Protein AF-A0A7R9U979-F1 (afdb_monomer_lite)

Secondary structure (DSSP, 8-state):
-HHHHHHHHHHHHHHH-TTS-EEEEEEEEES---TTHHHHHHHHTGGGBPTT--BTTEEEEEEE-TT-S-EEEEEEEEEE-SSSEEEEEEEES-HHHHHHHHHHHHHHHHTSTT--EEEEEEE-TTS-EEEEETTT-----S-S-TTS-HHHHHHHHHTT---S----------PPP----

Organism: NCBI:txid172671

Foldseek 3Di:
DLVVQLVVVVVVCCVVCVVWAWLWKKKWFKPADPQCLVVQLCVLQVVQFDPSNDDSFKTKGFDADDVDPHTQKIWIWGFDHDPTGMIMIGITGDPVVLLSSVVSSVVSQVVDPPMDGQFMWIQAPVRDTDTDGVVNLPDPDDDDDPPGDSRSLVNCVRSVNNPDPDPPPPPPPPDPDDDDD

pLDDT: mean 74.98, std 22.02, range [30.94, 97.0]

Radius of gyration: 19.64 Å; chains: 1; bounding box: 76×35×47 Å

Sequence (181 aa):
QSTTRRDAIFRRFRETYPELQAVGTVTLFLSSFPSRLFTQVLFNLWSMTEPDSWSRSACVLVQKGNGSEDVIAFASVTARQDSFATITLDCFGSRVLVGRALYAIKDAVELFPGVDIRGFEAPCRAGALERLQLKDIKNLDAGVDAREAPFALDVLHALGLGSDISPQSPSLQKQPSFSEV

Structure (mmCIF, N/CA/C/O backbone):
data_AF-A0A7R9U979-F1
#
_entry.id   AF-A0A7R9U979-F1
#
loop_
_atom_site.group_PDB
_atom_site.id
_atom_site.type_symbol
_atom_site.label_atom_id
_atom_site.label_alt_id
_atom_site.label_comp_id
_atom_site.label_asym_id
_atom_site.label_entity_id
_atom_site.label_seq_id
_atom_site.pdbx_PDB_ins_code
_atom_site.Cartn_x
_atom_site.Cartn_y
_atom_site.Cartn_z
_atom_site.occupancy
_atom_site.B_iso_or_equiv
_atom_site.auth_seq_id
_atom_site.auth_comp_id
_atom_site.auth_asym_id
_atom_site.auth_atom_id
_atom_site.pdbx_PDB_model_num
ATOM 1 N N . GLN A 1 1 ? -15.992 7.899 -10.838 1.00 42.56 1 GLN A N 1
ATOM 2 C CA . GLN A 1 1 ? -15.049 8.474 -11.827 1.00 42.56 1 GLN A CA 1
ATOM 3 C C . GLN A 1 1 ? -13.603 8.552 -11.307 1.00 42.56 1 GLN A C 1
ATOM 5 O O . GLN A 1 1 ? -12.699 8.267 -12.081 1.00 42.56 1 GLN A O 1
ATOM 10 N N . SER A 1 2 ? -13.345 8.867 -10.027 1.00 51.62 2 SER A N 1
ATOM 11 C CA . SER A 1 2 ? -11.974 8.885 -9.458 1.00 51.62 2 SER A CA 1
ATOM 12 C C . SER A 1 2 ? -11.295 7.503 -9.396 1.00 51.62 2 SER A C 1
ATOM 14 O O . SER A 1 2 ? -10.115 7.404 -9.721 1.00 51.62 2 SER A O 1
ATOM 16 N N . THR A 1 3 ?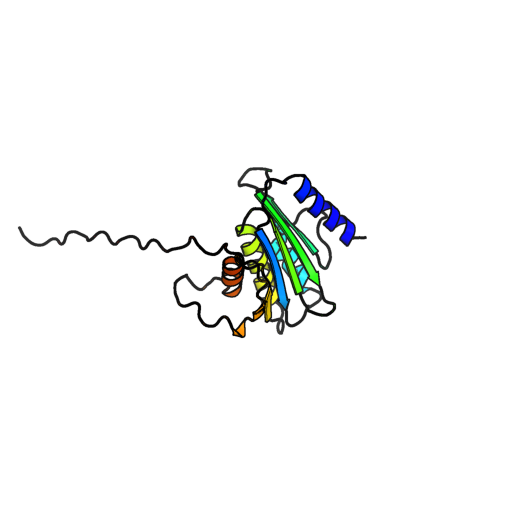 -12.039 6.433 -9.090 1.00 58.75 3 THR A N 1
ATOM 17 C CA . THR A 1 3 ? -11.542 5.044 -9.129 1.00 58.75 3 THR A CA 1
ATOM 18 C C . THR A 1 3 ? -10.988 4.683 -10.507 1.00 58.75 3 THR A C 1
ATOM 20 O O . THR A 1 3 ? -9.830 4.315 -10.627 1.00 58.75 3 THR A O 1
ATOM 23 N N . THR A 1 4 ? -11.727 4.962 -11.581 1.00 70.00 4 THR A N 1
ATOM 24 C CA . THR A 1 4 ? -11.297 4.695 -12.968 1.00 70.00 4 THR A CA 1
ATOM 25 C C . THR A 1 4 ? -9.951 5.320 -13.364 1.00 70.00 4 THR A C 1
ATOM 27 O O . THR A 1 4 ? -9.237 4.721 -14.164 1.00 70.00 4 THR A O 1
ATOM 30 N N . ARG A 1 5 ? -9.572 6.490 -12.821 1.00 82.94 5 ARG A N 1
ATOM 31 C CA . ARG A 1 5 ? -8.301 7.153 -13.176 1.00 82.94 5 ARG A CA 1
ATOM 32 C C . ARG A 1 5 ? -7.103 6.506 -12.480 1.00 82.94 5 ARG A C 1
ATOM 34 O O . ARG A 1 5 ? -6.111 6.222 -13.143 1.00 82.94 5 ARG A O 1
ATOM 41 N N . ARG A 1 6 ? -7.217 6.200 -11.183 1.00 88.94 6 ARG A N 1
ATOM 42 C CA . ARG A 1 6 ? -6.209 5.414 -10.448 1.00 88.94 6 ARG A CA 1
ATOM 43 C C . ARG A 1 6 ? -6.019 4.042 -11.085 1.00 88.94 6 ARG A C 1
ATOM 45 O O . ARG A 1 6 ? -4.888 3.639 -11.329 1.00 88.94 6 ARG A O 1
ATOM 52 N N . ASP A 1 7 ? -7.121 3.353 -11.384 1.00 87.50 7 ASP A N 1
ATOM 53 C CA . ASP A 1 7 ? -7.109 2.031 -12.016 1.00 87.50 7 ASP A CA 1
ATOM 54 C C . ASP A 1 7 ? -6.345 2.064 -13.343 1.00 87.50 7 ASP A C 1
ATOM 56 O O . ASP A 1 7 ? -5.530 1.183 -13.609 1.00 87.50 7 ASP A O 1
ATOM 60 N N . ALA A 1 8 ? -6.577 3.104 -14.152 1.00 90.62 8 ALA A N 1
ATOM 61 C CA . ALA A 1 8 ? -5.879 3.312 -15.413 1.00 90.62 8 ALA A CA 1
ATOM 62 C C . ALA A 1 8 ? -4.381 3.589 -15.214 1.00 90.62 8 ALA A C 1
ATOM 64 O O . ALA A 1 8 ? -3.568 3.016 -15.930 1.00 90.62 8 ALA A O 1
ATOM 65 N N . ILE A 1 9 ? -4.001 4.415 -14.230 1.00 93.31 9 ILE A N 1
ATOM 66 C CA . ILE A 1 9 ? -2.590 4.697 -13.916 1.00 93.31 9 ILE A CA 1
ATOM 67 C C . ILE A 1 9 ? -1.877 3.425 -13.451 1.00 93.31 9 ILE A C 1
ATOM 69 O O . ILE A 1 9 ? -0.819 3.090 -13.975 1.00 93.31 9 ILE A O 1
ATOM 73 N N . PHE A 1 10 ? -2.463 2.682 -12.510 1.00 94.12 10 PHE A N 1
ATOM 74 C CA . PHE A 1 10 ? -1.873 1.441 -12.013 1.00 94.12 10 PHE A CA 1
ATOM 75 C C . PHE A 1 10 ? -1.751 0.385 -13.119 1.00 94.12 10 PHE A C 1
ATOM 77 O O . PHE A 1 10 ? -0.716 -0.265 -13.246 1.00 94.12 10 PHE A O 1
ATOM 84 N N . ARG A 1 11 ? -2.777 0.253 -13.972 1.00 94.31 11 ARG A N 1
ATOM 85 C CA . ARG A 1 11 ? -2.722 -0.616 -15.155 1.00 94.31 11 ARG A CA 1
ATOM 86 C C . ARG A 1 11 ? -1.610 -0.193 -16.113 1.00 94.31 11 ARG A C 1
ATOM 88 O O . ARG A 1 11 ? -0.854 -1.051 -16.547 1.00 94.31 11 ARG A O 1
ATOM 95 N N . ARG A 1 12 ? -1.463 1.109 -16.372 1.00 94.69 12 ARG A N 1
ATOM 96 C CA . ARG A 1 12 ? -0.384 1.644 -17.208 1.00 94.69 12 ARG A CA 1
ATOM 97 C C . ARG A 1 12 ? 0.988 1.257 -16.659 1.00 94.69 12 ARG A C 1
ATOM 99 O O . ARG A 1 12 ? 1.814 0.806 -17.432 1.00 94.69 12 ARG A O 1
ATOM 106 N N . PHE A 1 13 ? 1.225 1.352 -15.347 1.00 94.75 13 PHE A N 1
ATOM 107 C CA . PHE A 1 13 ? 2.492 0.885 -14.763 1.00 94.75 13 PHE A CA 1
ATOM 108 C C . PHE A 1 13 ? 2.734 -0.608 -15.007 1.00 94.75 13 PHE A C 1
ATOM 110 O O . PHE A 1 13 ? 3.840 -0.981 -15.379 1.00 94.75 13 PHE A O 1
ATOM 117 N N . ARG A 1 14 ? 1.703 -1.452 -14.878 1.00 92.88 14 ARG A N 1
ATOM 118 C CA . ARG A 1 14 ? 1.821 -2.888 -15.187 1.00 92.88 14 ARG A CA 1
ATOM 119 C C . ARG A 1 14 ? 2.141 -3.166 -16.656 1.00 92.88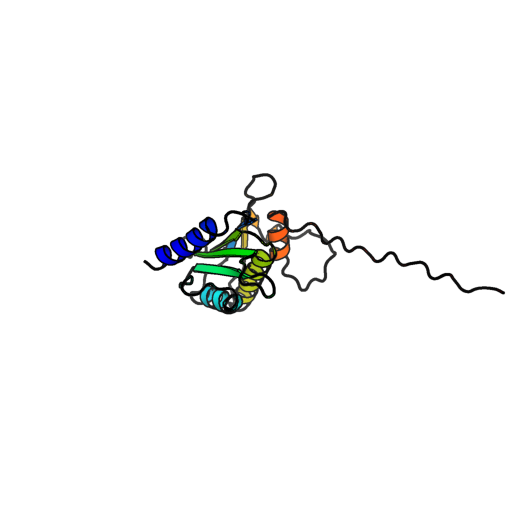 14 ARG A C 1
ATOM 121 O O . ARG A 1 14 ? 2.822 -4.140 -16.947 1.00 92.88 14 ARG A O 1
ATOM 128 N N . GLU A 1 15 ? 1.625 -2.346 -17.565 1.00 94.31 15 GLU A N 1
ATOM 129 C CA . GLU A 1 15 ? 1.885 -2.458 -19.005 1.00 94.31 15 GLU A CA 1
ATOM 130 C C . GLU A 1 15 ? 3.264 -1.899 -19.385 1.00 94.31 15 GLU A C 1
ATOM 132 O O . GLU A 1 15 ? 3.917 -2.441 -20.270 1.00 94.31 15 GLU A O 1
ATOM 137 N N . THR A 1 16 ? 3.712 -0.829 -18.720 1.00 94.88 16 THR A N 1
ATOM 138 C CA . THR A 1 16 ? 5.008 -0.178 -18.964 1.00 94.88 16 THR A CA 1
ATOM 139 C C . THR A 1 16 ? 6.183 -0.951 -18.366 1.00 94.88 16 THR A C 1
ATOM 141 O O . THR A 1 16 ? 7.238 -0.974 -18.988 1.00 94.88 16 THR A O 1
ATOM 144 N N . TYR A 1 17 ? 6.003 -1.589 -17.205 1.00 92.81 17 TYR A N 1
ATOM 145 C CA . TYR A 1 17 ? 7.061 -2.306 -16.480 1.00 92.81 17 TYR A CA 1
ATOM 146 C C . TYR A 1 17 ? 6.693 -3.785 -16.252 1.00 92.81 17 TYR A C 1
ATOM 148 O O . TYR A 1 17 ? 6.540 -4.218 -15.103 1.00 92.81 17 TYR A O 1
ATOM 156 N N . PRO A 1 18 ? 6.481 -4.576 -17.323 1.00 91.38 18 PRO A N 1
ATOM 157 C CA . PRO A 1 18 ? 6.067 -5.976 -17.214 1.00 91.38 18 PRO A CA 1
ATOM 158 C C . PRO A 1 18 ? 7.131 -6.881 -16.572 1.00 91.38 18 PRO A C 1
ATOM 160 O O . PRO A 1 18 ? 6.806 -7.965 -16.089 1.00 91.38 18 PRO A O 1
ATOM 163 N N . GLU A 1 19 ? 8.395 -6.458 -16.563 1.00 88.62 19 GLU A N 1
ATOM 164 C CA . GLU A 1 19 ? 9.512 -7.154 -15.926 1.00 88.62 19 GLU A CA 1
ATOM 165 C C . GLU A 1 19 ? 9.454 -7.121 -14.393 1.00 88.62 19 GLU A C 1
ATOM 167 O O . GLU A 1 19 ? 10.044 -7.982 -13.734 1.00 88.62 19 GLU A O 1
ATOM 172 N N . LEU A 1 20 ? 8.727 -6.159 -13.809 1.00 88.81 20 LEU A N 1
ATOM 173 C CA . LEU A 1 20 ? 8.540 -6.078 -12.366 1.00 88.81 20 LEU A CA 1
ATOM 174 C C . LEU A 1 20 ? 7.556 -7.159 -11.917 1.00 88.81 20 LEU A C 1
ATOM 176 O O . LEU A 1 20 ? 6.347 -7.074 -12.132 1.00 88.81 20 LEU A O 1
ATOM 180 N N . GLN A 1 21 ? 8.088 -8.189 -11.263 1.00 84.44 21 GLN A N 1
ATOM 181 C CA . GLN A 1 21 ? 7.293 -9.314 -10.782 1.00 84.44 21 GLN A CA 1
ATOM 182 C C . GLN A 1 21 ? 6.336 -8.891 -9.664 1.00 84.44 21 GLN A C 1
ATOM 184 O O . GLN A 1 21 ? 6.652 -8.028 -8.840 1.00 84.44 21 GLN A O 1
ATOM 189 N N . ALA A 1 22 ? 5.164 -9.525 -9.622 1.00 87.19 22 ALA A N 1
ATOM 190 C CA . ALA A 1 22 ? 4.230 -9.357 -8.518 1.00 87.19 22 ALA A CA 1
ATOM 191 C C . ALA A 1 22 ? 4.885 -9.839 -7.218 1.00 87.19 22 ALA A C 1
ATOM 193 O O . ALA A 1 22 ? 5.335 -10.979 -7.124 1.00 87.19 22 ALA A O 1
ATOM 194 N N . VAL A 1 23 ? 4.919 -8.963 -6.218 1.00 82.94 23 VAL A N 1
ATOM 195 C CA . VAL A 1 23 ? 5.394 -9.282 -4.868 1.00 82.94 23 VAL A CA 1
ATOM 196 C C . VAL A 1 23 ? 4.274 -9.949 -4.072 1.00 82.94 23 VAL A C 1
ATOM 198 O O . VAL A 1 23 ? 4.510 -10.889 -3.321 1.00 82.94 23 VAL A O 1
ATOM 201 N N . GLY A 1 24 ? 3.042 -9.472 -4.258 1.00 83.56 24 GLY A N 1
ATOM 202 C CA . GLY A 1 24 ? 1.845 -10.034 -3.646 1.00 83.56 24 GLY A CA 1
ATOM 203 C C . GLY A 1 24 ? 0.836 -8.965 -3.249 1.00 83.56 24 GLY A C 1
ATOM 204 O O . GLY A 1 24 ? 1.117 -7.764 -3.288 1.00 83.56 24 GLY A O 1
ATOM 205 N N . THR A 1 25 ? -0.346 -9.429 -2.845 1.00 89.81 25 THR A N 1
ATOM 206 C CA . THR A 1 25 ? -1.425 -8.578 -2.344 1.00 89.81 25 THR A CA 1
ATOM 207 C C . THR A 1 25 ? -1.598 -8.785 -0.841 1.00 89.81 25 THR A C 1
ATOM 209 O O . THR A 1 25 ? -1.897 -9.891 -0.404 1.00 89.81 25 THR A O 1
ATOM 212 N N . VAL A 1 26 ? -1.446 -7.732 -0.043 1.00 89.50 26 VAL A N 1
ATOM 213 C CA . VAL A 1 26 ? -1.660 -7.759 1.412 1.00 89.50 26 VAL A CA 1
ATOM 214 C C . VAL A 1 26 ? -2.950 -7.032 1.739 1.00 89.50 26 VAL A C 1
ATOM 216 O O . VAL A 1 26 ? -3.135 -5.905 1.300 1.00 89.50 26 VAL A O 1
ATOM 219 N N . THR A 1 27 ? -3.817 -7.616 2.558 1.00 92.00 27 THR A N 1
ATOM 220 C CA . THR A 1 27 ? -4.985 -6.924 3.114 1.00 92.00 27 THR A CA 1
ATOM 221 C C . THR A 1 27 ? -4.868 -6.842 4.625 1.00 92.00 27 THR A C 1
ATOM 223 O O . THR A 1 27 ? -4.878 -7.858 5.308 1.00 92.00 27 THR A O 1
ATOM 226 N N . LEU A 1 28 ? -4.776 -5.627 5.157 1.00 91.81 28 LEU A N 1
ATOM 227 C CA . LEU A 1 28 ? -4.827 -5.345 6.586 1.00 91.81 28 LEU A CA 1
ATOM 228 C C . LEU A 1 28 ? -6.277 -5.169 7.025 1.00 91.81 28 LEU A C 1
ATOM 230 O O . LEU A 1 28 ? -7.037 -4.442 6.383 1.00 91.81 28 LEU A O 1
ATOM 234 N N . PHE A 1 29 ? -6.635 -5.777 8.152 1.00 89.88 29 PHE A N 1
ATOM 235 C CA . PHE A 1 29 ? -7.934 -5.609 8.794 1.00 89.88 29 PHE A CA 1
ATOM 236 C C . PHE A 1 29 ? -7.799 -4.668 9.978 1.00 89.88 29 PHE A C 1
ATOM 238 O O . PHE A 1 29 ? -6.971 -4.886 10.858 1.00 89.88 29 PHE A O 1
ATOM 245 N N . LEU A 1 30 ? -8.645 -3.652 10.028 1.00 90.25 30 LEU A N 1
ATOM 246 C CA . LEU A 1 30 ? -8.709 -2.668 11.095 1.00 90.25 30 LEU A CA 1
ATOM 247 C C . LEU A 1 30 ? -9.978 -2.873 11.924 1.00 90.25 30 LEU A C 1
ATOM 249 O O . LEU A 1 30 ? -10.973 -3.448 11.480 1.00 90.25 30 LEU A O 1
ATOM 253 N N . SER A 1 31 ? -9.943 -2.393 13.159 1.00 89.62 31 SER A N 1
ATOM 254 C CA . SER A 1 31 ? -11.096 -2.394 14.062 1.00 89.62 31 SER A CA 1
ATOM 255 C C . SER A 1 31 ? -12.174 -1.379 13.685 1.00 89.62 31 SER A C 1
ATOM 257 O O . SER A 1 31 ? -13.355 -1.639 13.910 1.00 89.62 31 SER A O 1
ATOM 259 N N . SER A 1 32 ? -11.774 -0.252 13.100 1.00 91.19 32 SER A N 1
ATOM 260 C CA . SER A 1 32 ? -12.637 0.794 12.555 1.00 91.19 32 SER A CA 1
ATOM 261 C C . SER A 1 32 ? -11.866 1.602 11.502 1.00 91.19 32 SER A C 1
ATOM 263 O O . SER A 1 32 ? -10.657 1.428 11.348 1.00 91.19 32 SER A O 1
ATOM 265 N N . PHE A 1 33 ? -12.554 2.467 10.748 1.00 92.50 33 PHE A N 1
ATOM 266 C CA . PHE A 1 33 ? -11.922 3.294 9.715 1.00 92.50 33 PHE A CA 1
ATOM 267 C C . PHE A 1 33 ? -12.323 4.772 9.853 1.00 92.50 33 PHE A C 1
ATOM 269 O O . PHE A 1 33 ? -13.287 5.215 9.223 1.00 92.50 33 PHE A O 1
ATOM 276 N N . PRO A 1 34 ? -11.599 5.571 10.658 1.00 91.94 34 PRO A N 1
ATOM 277 C CA . PRO A 1 34 ? -11.842 7.005 10.731 1.00 91.94 34 PRO A CA 1
ATOM 278 C C . PRO A 1 34 ? -11.689 7.669 9.362 1.00 91.94 34 PRO A C 1
ATOM 280 O O . PRO A 1 34 ? -10.778 7.354 8.596 1.00 91.94 34 PRO A O 1
ATOM 283 N N . SER A 1 35 ? -12.536 8.655 9.066 1.00 90.62 35 SER A N 1
ATOM 284 C CA . SER A 1 35 ? -12.555 9.331 7.760 1.00 90.62 35 SER A CA 1
ATOM 285 C C . SER A 1 35 ? -11.225 9.993 7.377 1.00 90.62 35 SER A C 1
ATOM 287 O O . SER A 1 35 ? -10.935 10.127 6.191 1.00 90.62 35 SER A O 1
ATOM 289 N N . ARG A 1 36 ? -10.403 10.379 8.364 1.00 93.44 36 ARG A N 1
ATOM 290 C CA . ARG A 1 36 ? -9.079 10.995 8.166 1.00 93.44 36 ARG A CA 1
ATOM 291 C C . ARG A 1 36 ? -7.915 10.002 8.175 1.00 93.44 36 ARG A C 1
ATOM 293 O O . ARG A 1 36 ? -6.807 10.403 7.833 1.00 93.44 36 ARG A O 1
ATOM 300 N N . LEU A 1 37 ? -8.147 8.734 8.527 1.00 94.12 37 LEU A N 1
ATOM 301 C CA . LEU A 1 37 ? -7.090 7.722 8.624 1.00 94.12 37 LEU A CA 1
ATOM 302 C C . LEU A 1 37 ? -6.340 7.597 7.295 1.00 94.12 37 LEU A C 1
ATOM 304 O O . LEU A 1 37 ? -5.121 7.715 7.250 1.00 94.12 37 LEU A O 1
ATOM 308 N N . PHE A 1 38 ? -7.074 7.432 6.191 1.00 94.56 38 PHE A N 1
ATOM 309 C CA . PHE A 1 38 ? -6.441 7.276 4.883 1.00 94.56 38 PHE A CA 1
ATOM 310 C C . PHE A 1 38 ? -5.713 8.545 4.430 1.00 94.56 38 PHE A C 1
ATOM 312 O O . PHE A 1 38 ? -4.658 8.464 3.814 1.00 94.56 38 PHE A O 1
ATOM 319 N N . THR A 1 39 ? -6.225 9.728 4.776 1.00 94.50 39 THR A N 1
ATOM 320 C CA . THR A 1 39 ? -5.516 10.989 4.522 1.00 94.50 39 THR A CA 1
ATOM 321 C C . THR A 1 39 ? -4.176 11.034 5.257 1.00 94.50 39 THR A C 1
ATOM 323 O O . THR A 1 39 ? -3.192 11.487 4.681 1.00 94.50 39 THR A O 1
ATOM 326 N N . GLN A 1 40 ? -4.109 10.516 6.485 1.00 95.69 40 GLN A N 1
ATOM 327 C CA . GLN A 1 40 ? -2.852 10.416 7.225 1.00 95.69 40 GLN A CA 1
ATOM 328 C C . GLN A 1 40 ? -1.886 9.401 6.593 1.00 95.69 40 GLN A C 1
ATOM 330 O O . GLN A 1 40 ? -0.695 9.679 6.480 1.00 95.69 40 GLN A O 1
ATOM 335 N N . VAL A 1 41 ? -2.396 8.264 6.108 1.00 94.69 41 VAL A N 1
ATOM 336 C CA . VAL A 1 41 ? -1.601 7.294 5.331 1.00 94.69 41 VAL A CA 1
ATOM 337 C C . VAL A 1 41 ? -1.008 7.953 4.082 1.00 94.69 41 VAL A C 1
ATOM 339 O O . VAL A 1 41 ? 0.185 7.818 3.821 1.00 94.69 41 VAL A O 1
ATOM 342 N N . LEU A 1 42 ? -1.817 8.711 3.333 1.00 94.69 42 LEU A N 1
ATOM 343 C CA . LEU A 1 42 ? -1.357 9.455 2.157 1.00 94.69 42 LEU A CA 1
ATOM 344 C C . LEU A 1 42 ? -0.282 10.484 2.505 1.00 94.69 42 LEU A C 1
ATOM 346 O O . LEU A 1 42 ? 0.677 10.621 1.755 1.00 94.69 42 LEU A O 1
ATOM 350 N N . PHE A 1 43 ? -0.418 11.185 3.632 1.00 94.88 43 PHE A N 1
ATOM 351 C CA . PHE A 1 43 ? 0.589 12.139 4.089 1.00 94.88 43 PHE A CA 1
ATOM 352 C C . PHE A 1 43 ? 1.937 11.452 4.353 1.00 94.88 43 PHE A C 1
ATOM 354 O O . PHE A 1 43 ? 2.966 11.903 3.851 1.00 94.88 43 PHE A O 1
ATOM 361 N N . ASN A 1 44 ? 1.927 10.310 5.048 1.00 93.19 44 ASN A N 1
ATOM 362 C CA . ASN A 1 44 ? 3.135 9.529 5.336 1.00 93.19 44 ASN A CA 1
ATOM 363 C C . ASN A 1 44 ? 3.791 8.952 4.063 1.00 93.19 44 ASN A C 1
ATOM 365 O O . ASN A 1 44 ? 4.993 8.698 4.042 1.00 93.19 44 ASN A O 1
ATOM 369 N N . LEU A 1 45 ? 3.012 8.753 2.995 1.00 94.69 45 LEU A N 1
ATOM 370 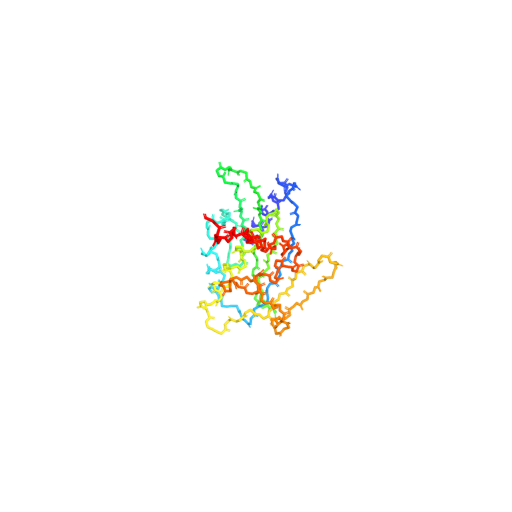C CA . LEU A 1 45 ? 3.457 8.183 1.717 1.00 94.69 45 LEU A CA 1
ATOM 371 C C . LEU A 1 45 ? 3.577 9.218 0.592 1.00 94.69 45 LEU A C 1
ATOM 373 O O . LEU A 1 45 ? 3.765 8.845 -0.569 1.00 94.69 45 LEU A O 1
ATOM 377 N N . TRP A 1 46 ? 3.471 10.510 0.911 1.00 93.19 46 TRP A N 1
ATOM 378 C CA . TRP A 1 46 ? 3.318 11.571 -0.084 1.00 93.19 46 TRP A CA 1
ATOM 379 C C . TRP A 1 46 ? 4.451 11.588 -1.113 1.00 93.19 46 TRP A C 1
ATOM 381 O O . TRP A 1 46 ? 4.196 11.661 -2.311 1.00 93.19 46 TRP A O 1
ATOM 391 N N . SER A 1 47 ? 5.700 11.437 -0.663 1.00 91.06 47 SER A N 1
ATOM 392 C CA . SER A 1 47 ? 6.889 11.461 -1.528 1.00 91.06 47 SER A CA 1
ATOM 393 C C . SER A 1 47 ? 6.975 10.299 -2.523 1.00 91.06 47 SER A C 1
ATOM 395 O O . SER A 1 47 ? 7.738 10.381 -3.480 1.00 91.06 47 SER A O 1
ATOM 397 N N . MET A 1 48 ? 6.213 9.227 -2.302 1.00 93.56 48 MET A N 1
ATOM 398 C CA . MET A 1 48 ? 6.139 8.064 -3.190 1.00 93.56 48 MET A CA 1
ATOM 399 C C . MET A 1 48 ? 4.810 8.003 -3.943 1.00 93.56 48 MET A C 1
ATOM 401 O O . MET A 1 48 ? 4.620 7.114 -4.764 1.00 93.56 48 MET A O 1
ATOM 405 N N . THR A 1 49 ? 3.865 8.895 -3.648 1.00 95.81 49 THR A N 1
ATOM 406 C CA . THR A 1 49 ? 2.549 8.873 -4.280 1.00 95.81 49 THR A CA 1
ATOM 407 C C . THR A 1 49 ? 2.655 9.437 -5.690 1.00 95.81 49 THR A C 1
ATOM 409 O O . THR A 1 49 ? 3.063 10.580 -5.881 1.00 95.81 49 THR A O 1
ATOM 412 N N . GLU A 1 50 ? 2.254 8.644 -6.681 1.00 95.31 50 GLU A N 1
ATOM 413 C CA . GLU A 1 50 ? 2.247 9.084 -8.072 1.00 95.31 50 GLU A CA 1
ATOM 414 C C . GLU A 1 50 ? 1.260 10.256 -8.245 1.00 95.31 50 GLU A C 1
ATOM 416 O O . GLU A 1 50 ? 0.114 10.160 -7.770 1.00 95.31 50 GLU A O 1
ATOM 421 N N . PRO A 1 51 ? 1.647 11.344 -8.937 1.00 92.19 51 PRO A N 1
ATOM 422 C CA . PRO A 1 51 ? 0.751 12.458 -9.222 1.00 92.19 51 PRO A CA 1
ATOM 423 C C . PRO A 1 51 ? -0.567 12.001 -9.859 1.00 92.19 51 PRO A C 1
ATOM 425 O O . PRO A 1 51 ? -0.608 11.079 -10.669 1.00 92.19 51 PRO A O 1
ATOM 428 N N . ASP A 1 52 ? -1.672 12.642 -9.474 1.00 90.25 52 ASP A N 1
ATOM 429 C CA . ASP A 1 52 ? -3.031 12.334 -9.951 1.00 90.25 52 ASP A CA 1
ATOM 430 C C . ASP A 1 52 ? -3.525 10.890 -9.723 1.00 90.25 52 ASP A C 1
ATOM 432 O O . ASP A 1 52 ? -4.586 10.508 -10.228 1.00 90.25 52 ASP A O 1
ATOM 436 N N . SER A 1 53 ? -2.797 10.080 -8.951 1.00 93.25 53 SER A N 1
ATOM 437 C CA . SER A 1 53 ? -3.168 8.690 -8.672 1.00 93.25 53 SER A CA 1
ATOM 438 C C . SER A 1 53 ? -3.955 8.500 -7.375 1.00 93.25 53 SER A C 1
ATOM 440 O O . SER A 1 53 ? -4.442 7.399 -7.108 1.00 93.25 53 SER A O 1
ATOM 442 N N . TRP A 1 54 ? -4.079 9.548 -6.557 1.00 93.19 54 TRP A N 1
ATOM 443 C CA . TRP A 1 54 ? -4.684 9.468 -5.232 1.00 93.19 54 TRP A CA 1
ATOM 444 C C . TRP A 1 54 ? -6.154 9.904 -5.206 1.00 93.19 54 TRP A C 1
ATOM 446 O O . TRP A 1 54 ? -6.659 10.640 -6.054 1.00 93.19 54 TRP A O 1
ATOM 456 N N . SER A 1 55 ? -6.863 9.412 -4.197 1.00 91.38 55 SER A N 1
ATOM 457 C CA . SER A 1 55 ? -8.257 9.709 -3.883 1.00 91.38 55 SER A CA 1
ATOM 458 C C . SER A 1 55 ? -8.483 9.580 -2.373 1.00 91.38 55 SER A C 1
ATOM 460 O O . SER A 1 55 ? -7.562 9.264 -1.624 1.00 91.38 55 SER A O 1
ATOM 462 N N . ARG A 1 56 ? -9.721 9.769 -1.902 1.00 89.31 56 ARG A N 1
ATOM 463 C CA . ARG A 1 56 ? -10.060 9.641 -0.470 1.00 89.31 56 ARG A CA 1
ATOM 464 C C . ARG A 1 56 ? -9.798 8.251 0.121 1.00 89.31 56 ARG A C 1
ATOM 466 O O . ARG A 1 56 ? -9.754 8.130 1.340 1.00 89.31 56 ARG A O 1
ATOM 473 N N . SER A 1 57 ? -9.669 7.224 -0.712 1.00 92.19 57 SER A N 1
ATOM 474 C CA . SER A 1 57 ? -9.544 5.837 -0.265 1.00 92.19 57 SER A CA 1
ATOM 475 C C . SER A 1 57 ? -8.615 5.004 -1.143 1.00 92.19 57 SER A C 1
ATOM 477 O O . SER A 1 57 ? -8.688 3.784 -1.105 1.00 92.19 57 SER A O 1
ATOM 479 N N . ALA A 1 58 ? -7.788 5.617 -1.987 1.00 93.88 58 ALA A N 1
ATOM 480 C CA . ALA A 1 58 ? -6.794 4.878 -2.757 1.00 93.88 58 ALA A CA 1
ATOM 481 C C . ALA A 1 58 ? -5.644 5.773 -3.221 1.00 93.88 58 ALA A C 1
ATOM 483 O O . ALA A 1 58 ? -5.853 6.970 -3.409 1.00 93.88 58 ALA A O 1
ATOM 484 N N . CYS A 1 59 ? -4.478 5.188 -3.476 1.00 96.06 59 CYS A N 1
ATOM 485 C CA . CYS A 1 59 ? -3.383 5.802 -4.228 1.00 96.06 59 CYS A CA 1
ATOM 486 C C . CYS A 1 59 ? -2.553 4.759 -4.986 1.00 96.06 59 CYS A C 1
ATOM 488 O O . CYS A 1 59 ? -2.692 3.547 -4.772 1.00 96.06 59 CYS A O 1
ATOM 490 N N . VAL A 1 60 ? -1.696 5.246 -5.885 1.00 97.00 60 VAL A N 1
ATOM 491 C CA . VAL A 1 60 ? -0.588 4.477 -6.456 1.00 97.00 60 VAL A CA 1
ATOM 492 C C . VAL A 1 60 ? 0.711 5.004 -5.861 1.00 97.00 60 VAL A C 1
ATOM 494 O O . VAL A 1 60 ? 0.930 6.213 -5.803 1.00 97.00 60 VAL A O 1
ATOM 497 N N . LEU A 1 61 ? 1.556 4.088 -5.409 1.00 96.75 61 LEU A N 1
ATOM 498 C CA . LEU A 1 61 ? 2.905 4.362 -4.949 1.00 96.75 61 LEU A CA 1
ATOM 499 C C . LEU A 1 61 ? 3.898 3.947 -6.026 1.00 96.75 61 LEU A C 1
ATOM 501 O O . LEU A 1 61 ? 3.720 2.905 -6.659 1.00 96.75 61 LEU A O 1
ATOM 505 N N . VAL A 1 62 ? 4.958 4.725 -6.184 1.00 95.50 62 VAL A N 1
ATOM 506 C CA . VAL A 1 62 ? 6.053 4.472 -7.115 1.00 95.50 62 VAL A CA 1
ATOM 507 C C . VAL A 1 62 ? 7.366 4.662 -6.371 1.00 95.50 62 VAL A C 1
ATOM 509 O O . VAL A 1 62 ? 7.588 5.668 -5.697 1.00 95.50 62 VAL A O 1
ATOM 512 N N . GLN A 1 63 ? 8.252 3.684 -6.502 1.00 92.06 63 GLN A N 1
ATOM 513 C CA . GLN A 1 63 ? 9.629 3.774 -6.051 1.00 92.06 63 GLN A CA 1
ATOM 514 C C . GLN A 1 63 ? 10.537 3.821 -7.275 1.00 92.06 63 GLN A C 1
ATOM 516 O O . GLN A 1 63 ? 10.567 2.882 -8.074 1.00 92.06 63 GLN A O 1
ATOM 521 N N . LYS A 1 64 ? 11.299 4.906 -7.392 1.00 90.06 64 LYS A N 1
ATOM 522 C CA . LYS A 1 64 ? 12.333 5.065 -8.414 1.00 90.06 64 LYS A CA 1
ATOM 523 C C . LYS A 1 64 ? 13.688 4.566 -7.912 1.00 90.06 64 LYS A C 1
ATOM 525 O O . LYS A 1 64 ? 13.922 4.507 -6.700 1.00 90.06 64 LYS A O 1
ATOM 530 N N . GLY A 1 65 ? 14.561 4.182 -8.838 1.00 84.19 65 GLY A N 1
ATOM 531 C CA . GLY A 1 65 ? 15.952 3.844 -8.546 1.00 84.19 65 GLY A CA 1
ATOM 532 C C . GLY A 1 65 ? 16.722 5.037 -7.969 1.00 84.19 65 GLY A C 1
ATOM 533 O O . GLY A 1 65 ? 16.374 6.194 -8.200 1.00 84.19 65 GLY A O 1
ATOM 534 N N . ASN A 1 66 ? 17.790 4.776 -7.209 1.00 81.69 66 ASN A N 1
ATOM 535 C CA . ASN A 1 66 ? 18.631 5.849 -6.672 1.00 81.69 66 ASN A CA 1
ATOM 536 C C . ASN A 1 66 ? 19.268 6.650 -7.815 1.00 81.69 66 ASN A C 1
ATOM 538 O O . ASN A 1 66 ? 20.142 6.142 -8.513 1.00 81.69 66 ASN A O 1
ATOM 542 N N . GLY A 1 67 ? 18.837 7.902 -7.982 1.00 76.25 67 GLY A N 1
ATOM 543 C CA . GLY A 1 67 ? 19.343 8.793 -9.027 1.00 76.25 67 GLY A CA 1
ATOM 544 C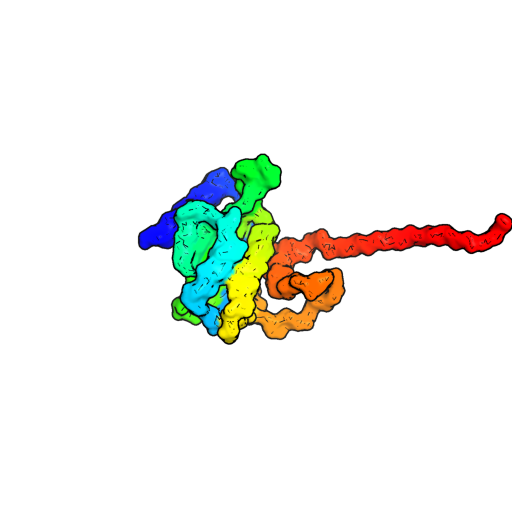 C . GLY A 1 67 ? 18.894 8.434 -10.448 1.00 76.25 67 GLY A C 1
ATOM 545 O O . GLY A 1 67 ? 19.442 8.995 -11.391 1.00 76.25 67 GLY A O 1
ATOM 546 N N . SER A 1 68 ? 17.922 7.528 -10.605 1.00 81.56 68 SER A N 1
ATOM 547 C CA . SER A 1 68 ? 17.324 7.186 -11.901 1.00 81.56 68 SER A CA 1
ATOM 548 C C . SER A 1 68 ? 15.839 7.549 -11.930 1.00 81.56 68 SER A C 1
ATOM 550 O O . SER A 1 68 ? 15.158 7.531 -10.904 1.00 81.56 68 SER A O 1
ATOM 552 N N . GLU A 1 69 ? 15.332 7.847 -13.124 1.00 83.50 69 GLU A N 1
ATOM 553 C CA . GLU A 1 69 ? 13.894 7.942 -13.392 1.00 83.50 69 GLU A CA 1
ATOM 554 C C . GLU A 1 69 ? 13.232 6.558 -13.515 1.00 83.50 69 GLU A C 1
ATOM 556 O O . GLU A 1 69 ? 1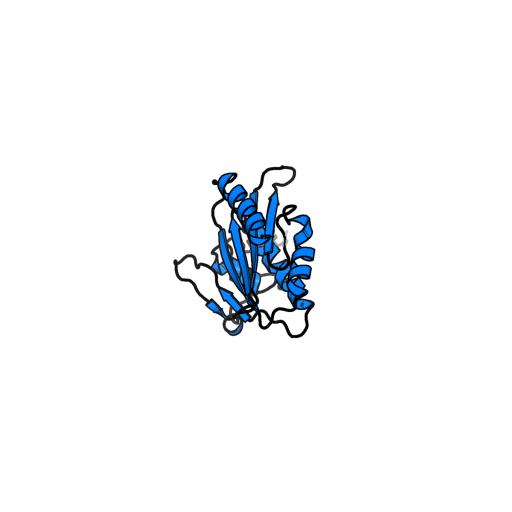2.004 6.461 -13.521 1.00 83.50 69 GLU A O 1
ATOM 561 N N . ASP A 1 70 ? 14.031 5.487 -13.566 1.00 88.50 70 ASP A N 1
ATOM 562 C CA . ASP A 1 70 ? 13.544 4.118 -13.684 1.00 88.50 70 ASP A CA 1
ATOM 563 C C . ASP A 1 70 ? 12.734 3.709 -12.455 1.00 88.50 70 ASP A C 1
ATOM 565 O O . ASP A 1 70 ? 13.172 3.832 -11.305 1.00 88.50 70 ASP A O 1
ATOM 569 N N . VAL A 1 71 ? 11.545 3.170 -12.710 1.00 92.56 71 VAL A N 1
ATOM 570 C CA . VAL A 1 71 ? 10.674 2.612 -11.681 1.00 92.56 71 VAL A CA 1
ATOM 571 C C . VAL A 1 71 ? 11.174 1.221 -11.320 1.00 92.56 71 VAL A C 1
ATOM 573 O O . VAL A 1 71 ? 11.229 0.334 -12.162 1.00 92.56 71 VAL A O 1
ATOM 576 N N . ILE A 1 72 ? 11.516 1.025 -10.049 1.00 90.50 72 ILE A N 1
ATOM 577 C CA . ILE A 1 72 ? 11.994 -0.263 -9.521 1.00 90.50 72 ILE A CA 1
ATOM 578 C C . ILE A 1 72 ? 10.920 -1.001 -8.716 1.00 90.50 72 ILE A C 1
ATOM 580 O O . ILE A 1 72 ? 11.061 -2.186 -8.416 1.00 90.50 72 ILE A O 1
ATOM 584 N N . ALA A 1 73 ? 9.858 -0.297 -8.320 1.00 93.12 73 ALA A N 1
ATOM 585 C CA . ALA A 1 73 ? 8.691 -0.880 -7.677 1.00 93.12 73 ALA A CA 1
ATOM 586 C C . ALA A 1 73 ? 7.488 0.049 -7.809 1.00 93.12 73 ALA A C 1
ATOM 588 O O . ALA A 1 73 ? 7.629 1.272 -7.826 1.00 93.12 73 ALA A O 1
ATOM 589 N N . PHE A 1 74 ? 6.297 -0.530 -7.821 1.00 96.00 74 PHE A N 1
ATOM 590 C CA . PHE A 1 74 ? 5.061 0.229 -7.712 1.00 96.00 74 PHE A CA 1
ATOM 591 C C . PHE A 1 74 ? 4.020 -0.581 -6.945 1.00 96.00 74 PHE A C 1
ATOM 593 O O . PHE A 1 74 ? 4.086 -1.810 -6.869 1.00 96.00 74 PHE A O 1
ATOM 600 N N . ALA A 1 75 ? 3.067 0.112 -6.335 1.00 95.81 75 ALA A N 1
ATOM 601 C CA . ALA A 1 75 ? 2.009 -0.518 -5.563 1.00 95.81 75 ALA A CA 1
ATOM 602 C C . ALA A 1 75 ? 0.707 0.262 -5.673 1.00 95.81 75 ALA A C 1
ATOM 604 O O . ALA A 1 75 ? 0.722 1.478 -5.844 1.00 95.81 75 ALA A O 1
ATOM 605 N N . SER A 1 76 ? -0.430 -0.410 -5.524 1.00 96.12 76 SER A N 1
ATOM 606 C CA . SER A 1 76 ? -1.682 0.281 -5.241 1.00 96.12 76 SER A CA 1
ATOM 607 C C . SER A 1 76 ? -2.099 0.053 -3.804 1.00 96.12 76 SER A C 1
ATOM 609 O O . SER A 1 76 ? -2.173 -1.085 -3.357 1.00 96.12 76 SER A O 1
ATOM 611 N N . VAL A 1 77 ? -2.435 1.139 -3.112 1.00 96.12 77 VAL A N 1
ATOM 612 C CA . VAL A 1 77 ? -3.037 1.101 -1.781 1.00 96.12 77 VAL A CA 1
ATOM 613 C C . VAL A 1 77 ? -4.507 1.472 -1.918 1.00 96.12 77 VAL A C 1
ATOM 615 O O . VAL A 1 77 ? -4.823 2.495 -2.519 1.00 96.12 77 VAL A O 1
ATOM 618 N N . THR A 1 78 ? -5.413 0.657 -1.385 1.00 94.56 78 THR A N 1
ATOM 619 C CA . THR A 1 78 ? -6.863 0.896 -1.416 1.00 94.56 78 THR A CA 1
ATOM 620 C C . THR A 1 78 ? -7.471 0.645 -0.046 1.00 94.56 78 THR A C 1
ATOM 622 O O . THR A 1 78 ? -7.225 -0.385 0.564 1.00 94.56 78 THR A O 1
ATOM 625 N N . ALA A 1 79 ? -8.305 1.560 0.422 1.00 94.12 79 ALA A N 1
ATOM 626 C CA . ALA A 1 79 ? -9.068 1.457 1.649 1.00 94.12 79 ALA A CA 1
ATOM 627 C C . ALA A 1 79 ? -10.548 1.170 1.370 1.00 94.12 79 ALA A C 1
ATOM 629 O O . ALA A 1 79 ? -11.139 1.757 0.458 1.00 94.12 79 ALA A O 1
ATOM 630 N N . ARG A 1 80 ? -11.164 0.312 2.187 1.00 91.12 80 ARG A N 1
ATOM 631 C CA . ARG A 1 80 ? -12.612 0.045 2.169 1.00 91.12 80 ARG A CA 1
ATOM 632 C C . ARG A 1 80 ? -13.210 0.163 3.570 1.00 91.12 80 ARG A C 1
ATOM 634 O O . ARG A 1 80 ? -12.544 -0.106 4.567 1.00 91.12 80 ARG A O 1
ATOM 641 N N . GLN A 1 81 ? -14.461 0.623 3.623 1.00 84.56 81 GLN A N 1
ATOM 642 C CA . GLN A 1 81 ? -15.200 0.931 4.859 1.00 84.56 81 GLN A CA 1
ATOM 643 C C . GLN A 1 81 ? -16.560 0.213 4.937 1.00 84.56 81 GLN A C 1
ATOM 645 O O . GLN A 1 81 ? -17.347 0.496 5.831 1.00 84.56 81 GLN A O 1
ATOM 650 N N . ASP A 1 82 ? -16.870 -0.658 3.978 1.00 72.75 82 ASP A N 1
ATOM 651 C CA . ASP A 1 82 ? -18.211 -1.205 3.749 1.00 72.75 82 ASP A CA 1
ATOM 652 C C . ASP A 1 82 ? -18.607 -2.302 4.749 1.00 72.75 82 ASP A C 1
ATOM 654 O O . ASP A 1 82 ? -19.632 -2.188 5.414 1.00 72.75 82 ASP A O 1
ATOM 658 N N . SER A 1 83 ? -17.824 -3.374 4.858 1.00 67.00 83 SER A N 1
ATOM 659 C CA . SER A 1 83 ? -18.139 -4.531 5.720 1.00 67.00 83 SER A CA 1
ATOM 660 C C . SER A 1 83 ? -16.975 -4.944 6.613 1.00 67.00 83 SER A C 1
ATOM 662 O O . SER A 1 83 ? -17.178 -5.471 7.704 1.00 67.00 83 SER A O 1
ATOM 664 N N . PHE A 1 84 ? -15.753 -4.638 6.187 1.00 71.94 84 PHE A N 1
ATOM 665 C CA . PHE A 1 84 ? -14.545 -4.775 6.983 1.00 71.94 84 PHE A CA 1
ATOM 666 C C . PHE A 1 84 ? -13.714 -3.519 6.739 1.00 71.94 84 PHE A C 1
ATOM 668 O O . PHE A 1 84 ? -13.462 -3.161 5.592 1.00 71.94 84 PHE A O 1
ATOM 675 N N . ALA A 1 85 ? -13.323 -2.822 7.806 1.00 89.81 85 ALA A N 1
ATOM 676 C CA . ALA A 1 85 ? -12.387 -1.713 7.691 1.00 89.81 85 ALA A CA 1
ATOM 677 C C . ALA A 1 85 ? -11.046 -2.286 7.221 1.00 89.81 85 ALA A C 1
ATOM 679 O O . ALA A 1 85 ? -10.377 -2.964 7.998 1.00 89.81 85 ALA A O 1
ATOM 680 N N . THR A 1 86 ? -10.678 -2.083 5.957 1.00 93.62 86 THR A N 1
ATOM 681 C CA . THR A 1 86 ? -9.460 -2.684 5.398 1.00 93.62 86 THR A CA 1
ATOM 682 C C . THR A 1 86 ? -8.598 -1.694 4.645 1.00 93.62 86 THR A C 1
ATOM 684 O O . THR A 1 86 ? -9.081 -0.696 4.106 1.00 93.62 86 THR A O 1
ATOM 687 N N . ILE A 1 87 ? -7.304 -2.010 4.593 1.00 95.19 87 ILE A N 1
ATOM 688 C CA . ILE A 1 87 ? -6.343 -1.409 3.671 1.00 95.19 87 ILE A CA 1
ATOM 689 C C . ILE A 1 87 ? -5.671 -2.541 2.898 1.00 95.19 87 ILE A C 1
ATOM 691 O O . ILE A 1 87 ? -5.017 -3.394 3.489 1.00 95.19 87 ILE 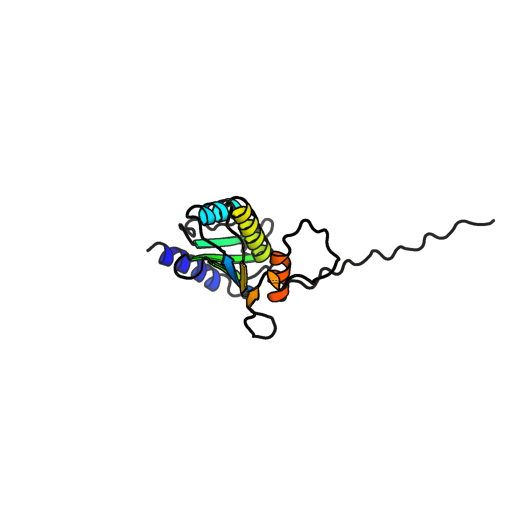A O 1
ATOM 695 N N . THR A 1 88 ? -5.829 -2.543 1.580 1.00 94.50 88 THR A N 1
ATOM 696 C CA . THR A 1 88 ? -5.223 -3.509 0.665 1.00 94.50 88 THR A CA 1
ATOM 697 C C . THR A 1 88 ? -4.057 -2.869 -0.076 1.00 94.50 88 THR A C 1
ATOM 699 O O . THR A 1 88 ? -4.187 -1.755 -0.582 1.00 94.50 88 THR A O 1
ATOM 702 N N . LEU A 1 89 ? -2.939 -3.583 -0.160 1.00 94.25 89 LEU A N 1
ATOM 703 C CA . LEU A 1 89 ? -1.738 -3.229 -0.900 1.00 94.25 89 LEU A CA 1
ATOM 704 C C . LEU A 1 89 ? -1.491 -4.280 -1.979 1.00 94.25 89 LEU A C 1
ATOM 706 O O . LEU A 1 89 ? -1.320 -5.445 -1.647 1.00 94.25 89 LEU A O 1
ATOM 710 N N . ASP A 1 90 ? -1.459 -3.880 -3.245 1.00 94.12 90 ASP A N 1
ATOM 711 C CA . ASP A 1 90 ? -1.087 -4.742 -4.373 1.00 94.12 90 ASP A CA 1
ATOM 712 C C . ASP A 1 90 ? 0.255 -4.277 -4.944 1.00 94.12 90 ASP A C 1
ATOM 714 O O . ASP A 1 90 ? 0.326 -3.179 -5.502 1.00 94.12 90 ASP A O 1
ATOM 718 N N . CYS A 1 91 ? 1.320 -5.057 -4.741 1.00 91.31 91 CYS A N 1
ATOM 719 C CA . CYS A 1 91 ? 2.706 -4.598 -4.879 1.00 91.31 91 CYS A CA 1
ATOM 720 C C . CYS A 1 91 ? 3.496 -5.375 -5.942 1.00 91.31 91 CYS A C 1
ATOM 722 O O . CYS A 1 91 ? 3.381 -6.596 -6.056 1.00 91.31 91 CYS A O 1
ATOM 724 N N . PHE A 1 92 ? 4.367 -4.665 -6.664 1.00 92.88 92 PHE A N 1
ATOM 725 C CA . PHE A 1 92 ? 5.229 -5.181 -7.731 1.00 92.88 92 PHE A CA 1
ATOM 726 C C . PHE A 1 92 ? 6.673 -4.687 -7.553 1.00 92.88 92 PHE A C 1
ATOM 728 O O . PHE A 1 92 ? 6.906 -3.565 -7.096 1.00 92.88 92 PHE A O 1
ATOM 735 N N . GLY A 1 93 ? 7.649 -5.515 -7.929 1.00 90.50 93 GLY A N 1
ATOM 736 C CA . GLY A 1 93 ? 9.076 -5.204 -7.849 1.00 90.50 93 GLY A CA 1
ATOM 737 C C . GLY A 1 93 ? 9.668 -5.407 -6.450 1.00 90.50 93 GLY A C 1
ATOM 738 O O . GLY A 1 93 ? 10.033 -6.518 -6.074 1.00 90.50 93 GLY A O 1
ATOM 739 N N . SER A 1 94 ? 9.817 -4.329 -5.674 1.00 83.81 94 SER A N 1
ATOM 740 C CA . SER A 1 94 ? 10.617 -4.330 -4.438 1.00 83.81 94 SER A CA 1
ATOM 741 C C . SER A 1 94 ? 9.815 -4.576 -3.157 1.00 83.81 94 SER A C 1
ATOM 743 O O . SER A 1 94 ? 8.867 -3.854 -2.842 1.00 83.81 94 SER A O 1
ATOM 745 N N . ARG A 1 95 ? 10.306 -5.502 -2.318 1.00 77.12 95 ARG A N 1
ATOM 746 C CA . ARG A 1 95 ? 9.820 -5.725 -0.940 1.00 77.12 95 ARG A CA 1
ATOM 747 C C . ARG A 1 95 ? 9.956 -4.502 -0.029 1.00 77.12 95 ARG A C 1
ATOM 749 O O . ARG A 1 95 ? 9.202 -4.359 0.929 1.00 77.12 95 ARG A O 1
ATOM 756 N N . VAL A 1 96 ? 10.893 -3.601 -0.335 1.00 81.00 96 VAL A N 1
ATOM 757 C CA . VAL A 1 96 ? 11.109 -2.371 0.444 1.00 81.00 96 VAL A CA 1
ATOM 758 C C . VAL A 1 96 ? 9.878 -1.467 0.378 1.00 81.00 96 VAL A C 1
ATOM 760 O O . VAL A 1 96 ? 9.514 -0.862 1.386 1.00 81.00 96 VAL A O 1
ATOM 763 N N . LEU A 1 97 ? 9.199 -1.416 -0.774 1.00 83.81 97 LEU A N 1
ATOM 764 C CA . LEU A 1 97 ? 7.975 -0.635 -0.939 1.00 83.81 97 LEU A CA 1
ATOM 765 C C . LEU A 1 97 ? 6.840 -1.174 -0.058 1.00 83.81 97 LEU A C 1
ATOM 767 O O . LEU A 1 97 ? 6.143 -0.387 0.580 1.00 83.81 97 LEU A O 1
ATOM 771 N N . VAL A 1 98 ? 6.705 -2.504 0.034 1.00 84.44 98 VAL A N 1
ATOM 772 C CA . VAL A 1 98 ? 5.733 -3.166 0.921 1.00 84.44 98 VAL A CA 1
ATOM 773 C C . VAL A 1 98 ? 5.987 -2.759 2.370 1.00 84.44 98 VAL A C 1
ATOM 775 O O . VAL A 1 98 ? 5.087 -2.238 3.021 1.00 84.44 98 VAL A O 1
ATOM 778 N N . GLY A 1 99 ? 7.224 -2.921 2.854 1.00 83.69 99 GLY A N 1
ATOM 779 C CA . GLY A 1 99 ? 7.593 -2.556 4.222 1.00 83.69 99 GLY A CA 1
ATOM 780 C C . GLY A 1 99 ? 7.293 -1.088 4.529 1.00 83.69 99 GLY A C 1
ATOM 781 O O . GLY A 1 99 ? 6.592 -0.791 5.493 1.00 83.69 99 GLY A O 1
ATOM 782 N N . ARG A 1 100 ? 7.740 -0.162 3.669 1.00 85.19 100 ARG A N 1
ATOM 783 C CA . ARG A 1 100 ? 7.482 1.281 3.836 1.00 85.19 100 ARG A CA 1
ATOM 784 C C . ARG A 1 100 ? 5.995 1.608 3.907 1.00 85.19 100 ARG A C 1
ATOM 786 O O . ARG A 1 100 ? 5.591 2.416 4.739 1.00 85.19 100 ARG A O 1
ATOM 793 N N . ALA A 1 101 ? 5.185 0.983 3.058 1.00 90.12 101 ALA A N 1
ATOM 794 C CA . ALA A 1 101 ? 3.747 1.199 3.060 1.00 90.12 101 ALA A CA 1
ATOM 795 C C . ALA A 1 101 ? 3.085 0.668 4.343 1.00 90.12 101 ALA A C 1
ATOM 797 O O . ALA A 1 101 ? 2.257 1.364 4.927 1.00 90.12 101 ALA A O 1
ATOM 798 N N . LEU A 1 102 ? 3.491 -0.508 4.833 1.00 89.44 102 LEU A N 1
ATOM 799 C CA . LEU A 1 102 ? 2.994 -1.067 6.096 1.00 89.44 102 LEU A CA 1
ATOM 800 C C . LEU A 1 102 ? 3.373 -0.203 7.306 1.00 89.44 102 LEU A C 1
ATOM 802 O O . LEU A 1 102 ? 2.517 0.063 8.149 1.00 89.44 102 LEU A O 1
ATOM 806 N N . TYR A 1 103 ? 4.616 0.284 7.367 1.00 86.50 103 TYR A N 1
ATOM 807 C CA . TYR A 1 103 ? 5.064 1.208 8.413 1.00 86.50 103 TYR A CA 1
ATOM 808 C C . TYR A 1 103 ? 4.281 2.519 8.388 1.00 86.50 103 TYR A C 1
ATOM 810 O O . TYR A 1 103 ? 3.756 2.943 9.412 1.00 86.50 103 TYR A O 1
ATOM 818 N N . ALA A 1 104 ? 4.100 3.114 7.208 1.00 89.12 104 ALA A N 1
ATOM 819 C CA . ALA A 1 104 ? 3.309 4.331 7.074 1.00 89.12 104 ALA A CA 1
ATOM 820 C C . ALA A 1 104 ? 1.852 4.144 7.525 1.00 89.12 104 ALA A C 1
ATOM 822 O O . ALA A 1 104 ? 1.270 5.068 8.097 1.00 89.12 104 ALA A O 1
ATOM 823 N N . ILE A 1 105 ? 1.270 2.963 7.283 1.00 91.69 105 ILE A N 1
ATOM 824 C CA . ILE A 1 105 ? -0.072 2.611 7.757 1.00 91.69 105 ILE A CA 1
ATOM 825 C C . ILE A 1 105 ? -0.096 2.457 9.276 1.00 91.69 105 ILE A C 1
ATOM 827 O O . ILE A 1 105 ? -0.994 3.011 9.905 1.00 91.69 105 ILE A O 1
ATOM 831 N N . LYS A 1 106 ? 0.877 1.758 9.875 1.00 88.94 106 LYS A N 1
ATOM 832 C CA . LYS A 1 106 ? 1.000 1.653 11.337 1.00 88.94 106 LYS A CA 1
ATOM 833 C C . LYS A 1 106 ? 1.049 3.031 11.979 1.00 88.94 106 LYS A C 1
ATOM 835 O O . LYS A 1 106 ? 0.239 3.326 12.850 1.00 88.94 106 LYS A O 1
ATOM 840 N N . ASP A 1 107 ? 1.979 3.863 11.527 1.00 88.38 107 ASP A N 1
ATOM 841 C CA . ASP A 1 107 ? 2.225 5.169 12.128 1.00 88.38 107 ASP A CA 1
ATOM 842 C C . ASP A 1 107 ? 1.003 6.079 11.956 1.00 88.38 107 ASP A C 1
ATOM 844 O O . ASP A 1 107 ? 0.676 6.870 12.836 1.00 88.38 107 ASP A O 1
ATOM 848 N N . ALA A 1 108 ? 0.269 5.934 10.847 1.00 93.00 108 ALA A N 1
ATOM 849 C CA . ALA A 1 108 ? -1.013 6.600 10.681 1.00 93.00 108 ALA A CA 1
ATOM 850 C C . ALA A 1 108 ? -2.061 6.084 11.675 1.00 93.00 108 ALA A C 1
ATOM 852 O O . ALA A 1 108 ? -2.762 6.902 12.256 1.00 93.00 108 ALA A O 1
ATOM 853 N N . VAL A 1 109 ? -2.177 4.768 11.880 1.00 90.88 109 VAL A N 1
ATOM 854 C CA . VAL A 1 109 ? -3.129 4.144 12.818 1.00 90.88 109 VAL A CA 1
ATOM 855 C C . VAL A 1 109 ? -2.863 4.566 14.266 1.00 90.88 109 VAL A C 1
ATOM 857 O O . VAL A 1 109 ? -3.813 4.889 14.974 1.00 90.88 109 VAL A O 1
ATOM 860 N N . GLU A 1 110 ? -1.599 4.653 14.687 1.00 89.38 110 GLU A N 1
ATOM 861 C CA . GLU A 1 110 ? -1.209 5.055 16.051 1.00 89.38 110 GLU A CA 1
ATOM 862 C C . GLU A 1 110 ? -1.692 6.461 16.443 1.00 89.38 110 GLU A C 1
ATOM 864 O O . GLU A 1 110 ? -1.846 6.761 17.627 1.00 89.38 110 GLU A O 1
ATOM 869 N N . LEU A 1 111 ? -1.996 7.315 15.462 1.00 91.69 111 LEU A N 1
ATOM 870 C CA . LEU A 1 111 ? -2.545 8.654 15.686 1.00 91.69 111 LEU A CA 1
ATOM 871 C C . LEU A 1 111 ? -4.061 8.665 15.954 1.00 91.69 111 LEU A C 1
ATOM 873 O O . LEU A 1 111 ? -4.608 9.720 16.283 1.00 91.69 111 LEU A O 1
ATOM 877 N N . PHE A 1 112 ? -4.757 7.530 15.820 1.00 91.50 112 PHE A N 1
ATOM 878 C CA . PHE A 1 112 ? -6.206 7.425 16.012 1.00 91.50 112 PHE A CA 1
ATOM 879 C C . PHE A 1 112 ? -6.541 6.475 17.172 1.00 91.50 112 PHE A C 1
ATOM 881 O O . PHE A 1 112 ? -6.626 5.261 16.977 1.00 91.50 112 PHE A O 1
ATOM 888 N N . PRO A 1 113 ? -6.801 7.012 18.381 1.00 89.00 113 PRO A N 1
ATOM 889 C CA . PRO A 1 113 ? -7.212 6.206 19.525 1.00 89.00 113 PRO A CA 1
ATOM 890 C C . PRO A 1 113 ? -8.441 5.344 19.211 1.00 89.00 113 PRO A C 1
ATOM 892 O O . PRO A 1 113 ? -9.426 5.831 18.653 1.00 89.00 113 PRO A O 1
ATOM 895 N N . GLY A 1 114 ? -8.392 4.064 19.589 1.00 85.69 114 GLY A N 1
ATOM 896 C CA . GLY A 1 114 ? -9.469 3.101 19.329 1.00 85.69 114 GLY A CA 1
ATOM 897 C C . GLY A 1 114 ? -9.452 2.481 17.927 1.00 85.69 114 GLY A C 1
ATOM 898 O O . GLY A 1 114 ? -10.391 1.765 17.571 1.00 85.69 114 GLY A O 1
ATOM 899 N N . VAL A 1 115 ? -8.406 2.735 17.133 1.00 89.56 115 VAL A N 1
ATOM 900 C CA . VAL A 1 115 ? -8.139 2.020 15.883 1.00 89.56 115 VAL A CA 1
ATOM 901 C C . VAL A 1 115 ? -6.981 1.051 16.090 1.00 89.56 115 VAL A C 1
ATOM 903 O O . VAL A 1 115 ? -5.826 1.444 16.129 1.00 89.56 115 VAL A O 1
ATOM 906 N N . ASP A 1 116 ? -7.299 -0.235 16.151 1.00 86.19 116 ASP A N 1
ATOM 907 C CA . ASP A 1 116 ? -6.312 -1.315 16.125 1.00 86.19 116 ASP A CA 1
ATOM 908 C C . ASP A 1 116 ? -6.261 -2.014 14.764 1.00 86.19 116 ASP A C 1
ATOM 910 O O . ASP A 1 116 ? -7.303 -2.231 14.129 1.00 86.19 116 ASP A O 1
ATOM 914 N N . ILE A 1 117 ? -5.066 -2.455 14.365 1.00 86.88 117 ILE A N 1
ATOM 915 C CA . ILE A 1 117 ? -4.893 -3.492 13.343 1.00 86.88 117 ILE A CA 1
ATOM 916 C C . ILE A 1 117 ? -5.274 -4.827 13.998 1.00 86.88 117 ILE A C 1
ATOM 918 O O . ILE A 1 117 ? -4.769 -5.174 15.060 1.00 86.88 117 ILE A O 1
ATOM 922 N N . ARG A 1 118 ? -6.208 -5.570 13.402 1.00 84.56 118 ARG A N 1
ATOM 923 C CA . ARG A 1 118 ? -6.725 -6.848 13.927 1.00 84.56 118 ARG A CA 1
ATOM 924 C C . ARG A 1 118 ? -6.013 -8.068 13.352 1.00 84.56 118 ARG A C 1
ATOM 926 O O . ARG A 1 118 ? -5.996 -9.128 13.975 1.00 84.56 118 ARG A O 1
ATOM 933 N N . GLY A 1 119 ? -5.443 -7.926 12.166 1.00 84.06 119 GLY A N 1
ATOM 934 C CA . GLY A 1 119 ? -4.723 -8.986 11.476 1.00 84.06 119 GLY A CA 1
ATOM 935 C C . GLY A 1 119 ? -4.516 -8.633 10.015 1.00 84.06 119 GLY A C 1
ATOM 936 O O . GLY A 1 119 ? -4.827 -7.516 9.586 1.00 84.06 119 GLY A O 1
ATOM 937 N N . PHE A 1 120 ? -4.029 -9.602 9.251 1.00 86.44 120 PHE A N 1
ATOM 938 C CA . PHE A 1 120 ? -3.796 -9.438 7.825 1.00 86.44 120 PHE A CA 1
ATOM 939 C C . PHE A 1 120 ? -4.047 -10.732 7.046 1.00 86.44 120 PHE A C 1
ATOM 941 O O . PHE A 1 120 ? -4.073 -11.825 7.607 1.00 86.44 120 PHE A O 1
ATOM 948 N N . GLU A 1 121 ? -4.237 -10.582 5.741 1.00 84.88 121 GLU A N 1
ATOM 949 C CA . GLU A 1 121 ? -4.211 -11.652 4.745 1.00 84.88 121 GLU A CA 1
ATOM 950 C C . GLU A 1 121 ? -3.092 -11.345 3.750 1.00 84.88 121 GLU A C 1
ATOM 952 O O . GLU A 1 121 ? -3.000 -10.223 3.247 1.00 84.88 121 GLU A O 1
ATOM 957 N N . ALA A 1 122 ? -2.245 -12.330 3.470 1.00 81.50 122 ALA A N 1
ATOM 958 C CA . ALA A 1 122 ? -1.205 -12.255 2.451 1.00 81.50 122 ALA A CA 1
ATOM 959 C C . ALA A 1 122 ? -1.108 -13.613 1.730 1.00 81.50 122 ALA A C 1
ATOM 961 O O . ALA A 1 122 ? -1.381 -14.645 2.349 1.00 81.50 122 ALA A O 1
ATOM 962 N N . PRO A 1 123 ? -0.750 -13.656 0.434 1.00 68.81 123 PRO A N 1
ATOM 963 C CA . PRO A 1 123 ? -0.484 -14.913 -0.248 1.00 68.81 123 PRO A CA 1
ATOM 964 C C . PRO A 1 123 ? 0.742 -15.572 0.390 1.00 68.81 123 PRO A C 1
ATOM 966 O O . PRO A 1 123 ? 1.852 -15.052 0.275 1.00 68.81 123 PRO A O 1
ATOM 969 N N . CYS A 1 124 ? 0.553 -16.712 1.059 1.00 56.81 124 CYS A N 1
ATOM 970 C CA . CYS A 1 124 ? 1.681 -17.491 1.554 1.00 56.81 124 CYS A CA 1
ATOM 971 C C . CYS A 1 124 ? 2.403 -18.162 0.378 1.00 56.81 124 CYS A C 1
ATOM 973 O O . CYS A 1 124 ? 1.773 -18.601 -0.589 1.00 56.81 124 CYS A O 1
ATOM 975 N N . ARG A 1 125 ? 3.730 -18.330 0.494 1.00 51.75 125 ARG A N 1
ATOM 976 C CA . ARG A 1 125 ? 4.577 -19.065 -0.477 1.00 51.75 125 ARG A CA 1
ATOM 977 C C . ARG A 1 125 ? 4.043 -20.461 -0.855 1.00 51.75 125 ARG A C 1
ATOM 979 O O . ARG A 1 125 ? 4.408 -20.976 -1.905 1.00 51.75 125 ARG A O 1
ATOM 986 N N . ALA A 1 126 ? 3.187 -21.061 -0.026 1.00 43.59 126 ALA A N 1
ATOM 987 C CA . ALA A 1 126 ? 2.578 -22.374 -0.248 1.00 43.59 126 ALA A CA 1
ATOM 988 C C . ALA A 1 126 ? 1.249 -22.352 -1.042 1.00 43.59 126 ALA A C 1
ATOM 990 O O . ALA A 1 126 ? 0.614 -23.392 -1.184 1.00 43.59 126 ALA A O 1
ATOM 991 N N . GLY A 1 127 ? 0.798 -21.198 -1.552 1.00 32.81 127 GLY A N 1
ATOM 992 C CA . GLY A 1 127 ? -0.439 -21.096 -2.342 1.00 32.81 127 GLY A CA 1
ATOM 993 C C . GLY A 1 127 ? -1.739 -21.096 -1.524 1.00 32.81 127 GLY A C 1
ATOM 994 O O . GLY A 1 127 ? -2.822 -21.053 -2.105 1.00 32.81 127 GLY A O 1
ATOM 995 N N . ALA A 1 128 ? -1.651 -21.104 -0.191 1.00 36.22 128 ALA A N 1
ATOM 996 C CA . ALA A 1 128 ? -2.781 -20.896 0.711 1.00 36.22 128 ALA A CA 1
ATOM 997 C C . ALA A 1 128 ? -2.855 -19.419 1.142 1.00 36.22 128 ALA A C 1
ATOM 999 O O . ALA A 1 128 ? -1.839 -18.808 1.470 1.00 36.22 128 ALA A O 1
ATOM 1000 N N . LEU A 1 129 ? -4.055 -18.833 1.136 1.00 42.00 129 LEU A N 1
ATOM 1001 C CA . LEU A 1 129 ? -4.318 -17.549 1.790 1.00 42.00 129 LEU A CA 1
ATOM 1002 C C . LEU A 1 129 ? -4.446 -17.814 3.293 1.00 42.00 129 LEU A C 1
ATOM 1004 O O . LEU A 1 129 ? -5.461 -18.354 3.731 1.00 42.00 129 LEU A O 1
ATOM 1008 N N . GLU A 1 130 ? -3.433 -17.462 4.081 1.00 47.44 130 GLU A N 1
ATOM 1009 C CA . GLU A 1 130 ? -3.540 -17.523 5.539 1.00 47.44 130 GLU A CA 1
ATOM 1010 C C . GLU A 1 130 ? -3.981 -16.165 6.081 1.00 47.44 130 GLU A C 1
ATOM 1012 O O . GLU A 1 130 ? -3.361 -15.127 5.838 1.00 47.44 130 GLU A O 1
ATOM 1017 N N . ARG A 1 131 ? -5.086 -16.176 6.830 1.00 49.31 131 ARG A N 1
ATOM 1018 C CA . ARG A 1 131 ? -5.523 -15.033 7.624 1.00 49.31 131 ARG A CA 1
ATOM 1019 C C . ARG A 1 131 ? -4.889 -15.145 9.001 1.00 49.31 131 ARG A C 1
ATOM 1021 O O . ARG A 1 131 ? -5.385 -15.884 9.848 1.00 49.31 131 ARG A O 1
ATOM 1028 N N . LEU A 1 132 ? -3.811 -14.405 9.224 1.00 51.41 132 LEU A N 1
ATOM 1029 C CA . LEU A 1 132 ? -3.126 -14.367 10.512 1.00 51.41 132 LEU A CA 1
ATOM 1030 C C . LEU A 1 132 ? -3.800 -13.310 11.397 1.00 51.41 132 LEU A C 1
ATOM 1032 O O . LEU A 1 132 ? -3.812 -12.116 11.072 1.00 51.41 132 LEU A O 1
ATOM 1036 N N . GLN A 1 133 ? -4.412 -13.735 12.507 1.00 49.00 133 GLN A N 1
ATOM 1037 C CA . GLN A 1 133 ? -4.881 -12.797 13.528 1.00 49.00 133 GLN A CA 1
ATOM 1038 C C . GLN A 1 133 ? -3.693 -12.370 14.390 1.00 49.00 133 GLN A C 1
ATOM 1040 O O . GLN A 1 133 ? -2.894 -13.201 14.807 1.00 49.00 133 GLN A O 1
ATOM 1045 N N . LEU A 1 134 ? -3.608 -11.085 14.743 1.00 46.50 134 LEU A N 1
ATOM 1046 C CA . LEU A 1 134 ? -2.514 -10.559 15.578 1.00 46.50 134 LEU A CA 1
ATOM 1047 C C . LEU A 1 134 ? -2.405 -11.234 16.958 1.00 46.50 134 LEU A C 1
ATOM 1049 O O . LEU A 1 134 ? -1.350 -11.197 17.581 1.00 46.50 134 LEU A O 1
ATOM 1053 N N . LYS A 1 135 ? -3.475 -11.881 17.437 1.00 39.28 135 LYS A N 1
ATOM 1054 C CA . LYS A 1 135 ? -3.462 -12.661 18.685 1.00 39.28 135 LYS A CA 1
ATOM 1055 C C . LYS A 1 135 ? -2.648 -13.954 18.590 1.00 39.28 135 LYS A C 1
ATOM 1057 O O . LYS A 1 135 ? -2.161 -14.408 19.623 1.00 39.28 135 LYS A O 1
ATOM 1062 N N . ASP A 1 136 ? -2.486 -14.497 17.387 1.00 36.66 136 ASP A N 1
ATOM 1063 C CA . ASP A 1 136 ? -1.746 -15.735 17.125 1.00 36.66 136 ASP A CA 1
ATOM 1064 C C . ASP A 1 136 ? -0.239 -15.467 16.934 1.00 36.66 136 ASP A C 1
ATOM 1066 O O . ASP A 1 136 ? 0.584 -16.378 16.992 1.00 36.66 136 ASP A O 1
ATOM 1070 N N . ILE A 1 137 ? 0.143 -14.192 16.801 1.00 41.34 137 ILE A N 1
ATOM 1071 C CA . ILE A 1 137 ? 1.517 -13.708 16.631 1.00 41.34 137 ILE A CA 1
ATOM 1072 C C . ILE A 1 137 ? 2.150 -13.432 18.004 1.00 41.34 137 ILE A C 1
ATOM 1074 O O . ILE A 1 137 ? 2.522 -12.308 18.339 1.00 41.34 137 ILE A O 1
ATOM 1078 N N . LYS A 1 138 ? 2.220 -14.457 18.857 1.00 33.81 138 LYS A N 1
ATOM 1079 C CA . LYS A 1 138 ? 2.890 -14.339 20.166 1.00 33.81 138 LYS A CA 1
ATOM 1080 C C . LYS A 1 138 ? 4.239 -15.038 20.270 1.00 33.81 138 LYS A C 1
ATOM 1082 O O . LYS A 1 138 ? 4.910 -14.819 21.267 1.00 33.81 138 LYS A O 1
ATOM 1087 N N . ASN A 1 139 ? 4.668 -15.800 19.264 1.00 36.16 139 ASN A N 1
ATOM 1088 C CA . ASN A 1 139 ? 5.870 -16.634 19.366 1.00 36.16 139 ASN A CA 1
ATOM 1089 C C . ASN A 1 139 ? 6.728 -16.613 18.087 1.00 36.16 139 ASN A C 1
ATOM 1091 O O . ASN A 1 139 ? 6.904 -17.641 17.439 1.00 36.16 139 ASN A O 1
ATOM 1095 N N . LEU A 1 140 ? 7.296 -15.459 17.740 1.00 36.41 140 LEU A N 1
ATOM 1096 C CA . LEU A 1 140 ? 8.531 -15.417 16.951 1.00 36.41 140 LEU A CA 1
ATOM 1097 C C . LEU A 1 140 ? 9.606 -14.798 17.842 1.00 36.41 140 LEU A C 1
ATOM 1099 O O . LEU A 1 140 ? 9.737 -13.582 17.957 1.00 36.41 140 LEU A O 1
ATOM 1103 N N . ASP A 1 141 ? 10.277 -15.683 18.576 1.00 32.16 141 ASP A N 1
ATOM 1104 C CA . ASP A 1 141 ? 11.308 -15.364 19.553 1.00 32.16 141 ASP A CA 1
ATOM 1105 C C . ASP A 1 141 ? 12.496 -14.626 18.916 1.00 32.16 141 ASP A C 1
ATOM 1107 O O . ASP A 1 141 ? 13.059 -15.054 17.910 1.00 32.16 141 ASP A O 1
ATOM 1111 N N . ALA A 1 142 ? 12.860 -13.529 19.583 1.00 41.28 142 ALA A N 1
ATOM 1112 C CA . ALA A 1 142 ? 14.205 -13.014 19.831 1.00 41.28 142 ALA A CA 1
ATOM 1113 C C . ALA A 1 142 ? 15.246 -13.064 18.692 1.00 41.28 142 ALA A C 1
ATOM 1115 O O . ALA A 1 142 ? 15.910 -14.076 18.470 1.00 41.28 142 ALA A O 1
ATOM 1116 N N . GLY A 1 143 ? 15.536 -11.898 18.098 1.00 32.09 143 GLY A N 1
ATOM 1117 C CA . GLY A 1 143 ? 16.778 -11.742 17.330 1.00 32.09 143 GLY A CA 1
ATOM 1118 C C . GLY A 1 143 ? 16.986 -10.478 16.497 1.00 32.09 143 GLY A C 1
ATOM 1119 O O . GLY A 1 143 ? 17.992 -10.414 15.798 1.00 32.09 143 GLY A O 1
ATOM 1120 N N . VAL A 1 144 ? 16.094 -9.485 16.531 1.00 32.88 144 VAL A N 1
ATOM 1121 C CA . VAL A 1 144 ? 16.252 -8.245 15.750 1.00 32.88 144 VAL A CA 1
ATOM 1122 C C . VAL A 1 144 ? 15.831 -7.063 16.617 1.00 32.88 144 VAL A C 1
ATOM 1124 O O . VAL A 1 144 ? 14.809 -7.142 17.296 1.00 32.88 144 VAL A O 1
ATOM 1127 N N . ASP A 1 145 ? 16.646 -6.005 16.639 1.00 33.09 145 ASP A N 1
ATOM 1128 C CA . ASP A 1 145 ? 16.422 -4.765 17.386 1.00 33.09 145 ASP A CA 1
ATOM 1129 C C . ASP A 1 145 ? 14.955 -4.304 17.303 1.00 33.09 145 ASP A C 1
ATOM 1131 O O . ASP A 1 145 ? 14.481 -3.789 16.290 1.00 33.09 145 ASP A O 1
ATOM 1135 N N . ALA A 1 146 ? 14.223 -4.506 18.400 1.00 34.97 146 ALA A N 1
ATOM 1136 C CA . ALA A 1 146 ? 12.773 -4.373 18.503 1.00 34.97 146 ALA A CA 1
ATOM 1137 C C . ALA A 1 146 ? 12.301 -2.906 18.578 1.00 34.97 146 ALA A C 1
ATOM 1139 O O . ALA A 1 146 ? 11.632 -2.487 19.523 1.00 34.97 146 ALA A O 1
ATOM 1140 N N . ARG A 1 147 ? 12.658 -2.106 17.569 1.00 38.34 147 ARG A N 1
ATOM 1141 C CA . ARG A 1 147 ? 11.978 -0.842 17.222 1.00 38.34 147 ARG A CA 1
ATOM 1142 C C . ARG A 1 147 ? 11.125 -0.968 15.955 1.00 38.34 147 ARG A C 1
ATOM 1144 O O . ARG A 1 147 ? 10.482 -0.006 15.546 1.00 38.34 147 ARG A O 1
ATOM 1151 N N . GLU A 1 148 ? 11.118 -2.151 15.356 1.00 43.16 148 GLU A N 1
ATOM 1152 C CA . GLU A 1 148 ? 10.376 -2.497 14.152 1.00 43.16 148 GLU A CA 1
ATOM 1153 C C . GLU A 1 148 ? 8.984 -3.046 14.493 1.00 43.16 148 GLU A C 1
ATOM 1155 O O . GLU A 1 148 ? 8.777 -3.687 15.520 1.00 43.16 148 GLU A O 1
ATOM 1160 N N . ALA A 1 149 ? 8.000 -2.748 13.647 1.00 50.69 149 ALA A N 1
ATOM 1161 C CA . ALA A 1 149 ? 6.612 -3.144 13.837 1.00 50.69 149 ALA A CA 1
ATOM 1162 C C . ALA A 1 149 ? 6.490 -4.664 13.641 1.00 50.69 149 ALA A C 1
ATOM 1164 O O . ALA A 1 149 ? 6.645 -5.103 12.498 1.00 50.69 149 ALA A O 1
ATOM 1165 N N . PRO A 1 150 ? 6.171 -5.465 14.679 1.00 59.69 150 PRO A N 1
ATOM 1166 C CA . PRO A 1 150 ? 6.200 -6.929 14.580 1.00 59.69 150 PRO A CA 1
ATOM 1167 C C . PRO A 1 150 ? 5.367 -7.450 13.401 1.00 59.69 150 PRO A C 1
ATOM 1169 O O . PRO A 1 150 ? 5.862 -8.202 12.570 1.00 59.69 150 PRO A O 1
ATOM 1172 N N . PHE A 1 151 ? 4.167 -6.888 13.208 1.00 64.31 151 PHE A N 1
ATOM 1173 C CA . PHE A 1 151 ? 3.269 -7.280 12.121 1.00 64.31 151 PHE A CA 1
ATOM 1174 C C . PHE A 1 151 ? 3.816 -6.988 10.714 1.00 64.31 151 PHE A C 1
ATOM 1176 O O . PHE A 1 151 ? 3.448 -7.673 9.765 1.00 64.31 151 PHE A O 1
ATOM 1183 N N . ALA A 1 152 ? 4.649 -5.956 10.538 1.00 62.19 152 ALA A N 1
ATOM 1184 C CA . ALA A 1 152 ? 5.204 -5.631 9.226 1.00 62.19 152 ALA A CA 1
ATOM 1185 C C . ALA A 1 152 ? 6.242 -6.682 8.818 1.00 62.19 152 ALA A C 1
ATOM 1187 O O . ALA A 1 152 ? 6.266 -7.105 7.662 1.00 62.19 152 ALA A O 1
ATOM 1188 N N . LEU A 1 153 ? 7.045 -7.145 9.780 1.00 66.44 153 LEU A N 1
ATOM 1189 C CA . LEU A 1 153 ? 7.958 -8.268 9.596 1.00 66.44 153 LEU A CA 1
ATOM 1190 C C . LEU A 1 153 ? 7.193 -9.568 9.334 1.00 66.44 153 LEU A C 1
ATOM 1192 O O . LEU A 1 153 ? 7.566 -10.294 8.416 1.00 66.44 153 LEU A O 1
ATOM 1196 N N . ASP A 1 154 ? 6.086 -9.815 10.036 1.00 67.81 154 ASP A N 1
ATOM 1197 C CA . ASP A 1 154 ? 5.243 -10.994 9.798 1.00 67.81 154 ASP A CA 1
ATOM 1198 C C . ASP A 1 154 ? 4.607 -10.986 8.407 1.00 67.81 154 ASP A C 1
ATOM 1200 O O . ASP A 1 154 ? 4.582 -12.012 7.731 1.00 67.81 154 ASP A O 1
ATOM 1204 N N . VAL A 1 155 ? 4.133 -9.828 7.936 1.00 67.38 155 VAL A N 1
ATOM 1205 C CA . VAL A 1 155 ? 3.614 -9.677 6.570 1.00 67.38 155 VAL A CA 1
ATOM 1206 C C . VAL A 1 155 ? 4.720 -9.935 5.549 1.00 67.38 155 VAL A C 1
ATOM 1208 O O . VAL A 1 155 ? 4.508 -10.668 4.583 1.00 67.38 155 VAL A O 1
ATOM 1211 N N . LEU A 1 156 ? 5.911 -9.364 5.750 1.00 71.25 156 LEU A N 1
ATOM 1212 C CA . LEU A 1 156 ? 7.054 -9.616 4.872 1.00 71.25 156 LEU A CA 1
ATOM 1213 C C . LEU A 1 156 ? 7.449 -11.098 4.895 1.00 71.25 156 LEU A C 1
ATOM 1215 O O . LEU A 1 156 ? 7.737 -11.665 3.845 1.00 71.25 156 LEU A O 1
ATOM 1219 N N . HIS A 1 157 ? 7.426 -11.749 6.055 1.00 74.69 157 HIS A N 1
ATOM 1220 C CA . HIS A 1 157 ? 7.696 -13.176 6.187 1.00 74.69 157 HIS A CA 1
ATOM 1221 C C . HIS A 1 157 ? 6.636 -14.033 5.482 1.00 74.69 157 HIS A C 1
ATOM 1223 O O . HIS A 1 157 ? 7.001 -14.921 4.713 1.00 74.69 157 HIS A O 1
ATOM 1229 N N . ALA A 1 158 ? 5.346 -13.728 5.659 1.00 61.59 158 ALA A N 1
ATOM 1230 C CA . ALA A 1 158 ? 4.232 -14.423 5.011 1.00 61.59 158 ALA A CA 1
ATOM 1231 C C . ALA A 1 158 ? 4.311 -14.338 3.479 1.00 61.59 158 ALA A C 1
ATOM 1233 O O . ALA A 1 158 ? 4.147 -15.343 2.787 1.00 61.59 158 ALA A O 1
ATOM 1234 N N . LEU A 1 159 ? 4.685 -13.171 2.947 1.00 60.78 159 LEU A N 1
ATOM 1235 C CA . LEU A 1 159 ? 4.970 -12.980 1.521 1.00 60.78 159 LEU A CA 1
ATOM 1236 C C . LEU A 1 159 ? 6.244 -13.705 1.048 1.00 60.78 159 LEU A C 1
ATOM 1238 O O . LEU A 1 159 ? 6.598 -13.653 -0.129 1.00 60.78 159 LEU A O 1
ATOM 1242 N N . GLY A 1 160 ? 6.983 -14.356 1.949 1.00 59.72 160 GLY A N 1
ATOM 1243 C CA . GLY A 1 160 ? 8.251 -14.990 1.623 1.00 59.72 160 GLY A CA 1
ATOM 1244 C C . GLY A 1 160 ? 9.369 -13.995 1.325 1.00 59.72 160 GLY A C 1
ATOM 1245 O O . GLY A 1 160 ? 10.300 -14.305 0.589 1.00 59.72 160 GLY A O 1
ATOM 1246 N N . LEU A 1 161 ? 9.267 -12.783 1.856 1.00 63.56 161 LEU A N 1
ATOM 1247 C CA . LEU A 1 161 ? 10.232 -11.697 1.689 1.00 63.56 161 LEU A CA 1
ATOM 1248 C C . LEU A 1 161 ? 11.115 -11.522 2.932 1.00 63.56 161 LEU A C 1
ATOM 1250 O O . LEU A 1 161 ? 12.064 -10.739 2.882 1.00 63.56 161 LEU A O 1
ATOM 1254 N N . GLY A 1 162 ? 10.805 -12.233 4.023 1.00 53.69 162 GLY A N 1
ATOM 1255 C CA . GLY A 1 162 ? 11.419 -12.099 5.348 1.00 53.69 162 GLY A CA 1
ATOM 1256 C C . GLY A 1 162 ? 12.650 -12.971 5.633 1.00 53.69 162 GLY A C 1
ATOM 1257 O O . GLY A 1 162 ? 13.013 -13.112 6.792 1.00 53.69 162 GLY A O 1
ATOM 1258 N N . SER A 1 163 ? 13.302 -13.569 4.633 1.00 45.41 163 SER A N 1
ATOM 1259 C CA . SER A 1 163 ? 14.460 -14.459 4.854 1.00 45.41 163 SER A CA 1
ATOM 1260 C C . SER A 1 163 ? 15.651 -14.042 3.987 1.00 45.41 163 SER A C 1
ATOM 1262 O O . SER A 1 163 ? 15.741 -14.453 2.838 1.00 45.41 163 SER A O 1
ATOM 1264 N N . ASP A 1 164 ? 16.487 -13.151 4.534 1.00 41.94 164 ASP A N 1
ATOM 1265 C CA . ASP A 1 164 ? 17.935 -12.991 4.249 1.00 41.94 164 ASP A CA 1
ATOM 1266 C C . ASP A 1 164 ? 18.596 -11.996 5.237 1.00 41.94 164 ASP A C 1
ATOM 1268 O O . ASP A 1 164 ? 19.536 -11.275 4.913 1.00 41.94 164 ASP A O 1
ATOM 1272 N N . ILE A 1 165 ? 18.096 -11.928 6.475 1.00 41.22 165 ILE A N 1
ATOM 1273 C CA . ILE A 1 165 ? 18.789 -11.257 7.583 1.00 41.22 165 ILE A CA 1
ATOM 1274 C C . ILE A 1 165 ? 19.053 -12.332 8.633 1.00 41.22 165 ILE A C 1
ATOM 1276 O O . ILE A 1 165 ? 18.456 -12.356 9.703 1.00 41.22 165 ILE A O 1
ATOM 1280 N N . SER A 1 166 ? 19.933 -13.280 8.313 1.00 30.94 166 SER A N 1
ATOM 1281 C CA . SER A 1 166 ? 20.722 -13.861 9.393 1.00 30.94 166 SER A CA 1
ATOM 1282 C C . SER A 1 166 ? 21.659 -12.752 9.862 1.00 30.94 166 SER A C 1
ATOM 1284 O O . SER A 1 166 ? 22.379 -12.204 9.021 1.00 30.94 166 SER A O 1
ATOM 1286 N N . PRO A 1 167 ? 21.715 -12.406 11.160 1.00 36.22 167 PRO A N 1
ATOM 1287 C CA . PRO A 1 167 ? 22.904 -11.753 11.658 1.00 36.22 167 PRO A CA 1
ATOM 1288 C C . PRO A 1 167 ? 24.035 -12.743 11.382 1.00 36.22 167 PRO A C 1
ATOM 1290 O O . PRO A 1 167 ? 24.146 -13.774 12.042 1.00 36.22 167 PRO A O 1
ATOM 1293 N N . GLN A 1 168 ? 24.865 -12.474 10.372 1.00 32.12 168 GLN A N 1
ATOM 1294 C CA . GLN A 1 168 ? 26.224 -12.974 10.438 1.00 32.12 168 GLN A CA 1
ATOM 1295 C C . GLN A 1 168 ? 26.781 -12.344 11.705 1.00 32.12 168 GLN A C 1
ATOM 1297 O O . GLN A 1 168 ? 27.174 -11.179 11.712 1.00 32.12 168 GLN A O 1
ATOM 1302 N N . SER A 1 169 ? 26.730 -13.092 12.808 1.00 31.03 169 SER A N 1
ATOM 1303 C CA . SER A 1 169 ? 27.557 -12.798 13.958 1.00 31.03 169 SER A CA 1
ATOM 1304 C C . SER A 1 169 ? 28.958 -12.614 13.386 1.00 31.03 169 SER A C 1
ATOM 1306 O O . SER A 1 169 ? 29.451 -13.547 12.736 1.00 31.03 169 SER A O 1
ATOM 1308 N N . PRO A 1 170 ? 29.597 -11.440 13.537 1.00 32.03 170 PRO A N 1
ATOM 1309 C CA . PRO A 1 170 ? 31.010 -11.366 13.249 1.00 32.03 170 PRO A CA 1
ATOM 1310 C C . PRO A 1 170 ? 31.621 -12.440 14.134 1.00 32.03 170 PRO A C 1
ATOM 1312 O O . PRO A 1 170 ? 31.467 -12.420 15.357 1.00 32.03 170 PRO A O 1
ATOM 1315 N N . SER A 1 171 ? 32.201 -13.455 13.499 1.00 36.28 171 SER A N 1
ATOM 1316 C CA . SER A 1 171 ? 32.984 -14.444 14.212 1.00 36.28 171 SER A CA 1
ATOM 1317 C C . SER A 1 171 ? 34.018 -13.630 14.969 1.00 36.28 171 SER A C 1
ATOM 1319 O O . SER A 1 171 ? 34.858 -12.987 14.341 1.00 36.28 171 SER A O 1
ATOM 1321 N N . LEU A 1 172 ? 33.883 -13.568 16.296 1.00 39.12 172 LEU A N 1
ATOM 1322 C CA . LEU A 1 172 ? 34.891 -13.026 17.189 1.00 39.12 172 LEU A CA 1
ATOM 1323 C C . LEU A 1 172 ? 36.188 -13.741 16.823 1.00 39.12 172 LEU A C 1
ATOM 1325 O O . LEU A 1 172 ? 36.406 -14.894 17.200 1.00 39.12 172 LEU A O 1
ATOM 1329 N N . GLN A 1 173 ? 37.017 -13.081 16.013 1.00 39.72 173 GLN A N 1
ATOM 1330 C CA . GLN A 1 173 ? 38.392 -13.484 15.818 1.00 39.72 173 GLN A CA 1
ATOM 1331 C C . GLN A 1 173 ? 38.996 -13.458 17.213 1.00 39.72 173 GLN A C 1
ATOM 1333 O O . GLN A 1 173 ? 39.112 -12.399 17.830 1.00 39.72 173 GLN A O 1
ATOM 1338 N N . LYS A 1 174 ? 39.286 -14.652 17.737 1.00 43.53 174 LYS A N 1
ATOM 1339 C CA . LYS A 1 174 ? 40.062 -14.841 18.957 1.00 43.53 174 LYS A CA 1
ATOM 1340 C C . LYS A 1 174 ? 41.268 -13.909 18.878 1.00 43.53 174 LYS A C 1
ATOM 1342 O O . LYS A 1 174 ? 42.147 -14.119 18.044 1.00 43.53 174 LYS A O 1
ATOM 1347 N N . GLN A 1 175 ? 41.297 -12.889 19.735 1.00 42.38 175 GLN A N 1
ATOM 1348 C CA . GLN A 1 175 ? 42.538 -12.195 20.048 1.00 42.38 175 GLN A CA 1
ATOM 1349 C C . GLN A 1 175 ? 43.559 -13.262 20.463 1.00 42.38 175 GLN A C 1
ATOM 1351 O O . GLN A 1 175 ? 43.226 -14.108 21.301 1.00 42.38 175 GLN A O 1
ATOM 1356 N N . PRO A 1 176 ? 44.779 -13.269 19.906 1.00 44.06 176 PRO A N 1
ATOM 1357 C CA . PRO A 1 176 ? 45.844 -14.044 20.506 1.00 44.06 176 PRO A CA 1
ATOM 1358 C C . PRO A 1 176 ? 46.093 -13.475 21.907 1.00 44.06 176 PRO A C 1
ATOM 1360 O O . PRO A 1 176 ? 46.349 -12.283 22.082 1.00 44.06 176 PRO A O 1
ATOM 1363 N N . SER A 1 177 ? 45.949 -14.338 22.909 1.00 50.34 177 SER A N 1
ATOM 1364 C CA . SER A 1 177 ? 46.321 -14.059 24.288 1.00 50.34 177 SER A CA 1
ATOM 1365 C C . SER A 1 177 ? 47.813 -13.750 24.339 1.00 50.34 177 SER A C 1
ATOM 1367 O O . SER A 1 177 ? 48.633 -14.608 24.015 1.00 50.34 177 SER A O 1
ATOM 1369 N N . PHE A 1 178 ? 48.169 -12.543 24.765 1.00 50.91 178 PHE A N 1
ATOM 1370 C CA . PHE A 1 178 ? 49.526 -12.272 25.216 1.00 50.91 178 PHE A CA 1
ATOM 1371 C C . PHE A 1 178 ? 49.725 -12.952 26.566 1.00 50.91 178 PHE A C 1
ATOM 1373 O O . PHE A 1 178 ? 49.101 -12.566 27.554 1.00 50.91 178 PHE A O 1
ATOM 1380 N N . SER A 1 179 ? 50.587 -13.962 26.605 1.00 52.12 179 SER A N 1
ATOM 1381 C CA . SER A 1 179 ? 51.300 -14.390 27.807 1.00 52.12 179 SER A CA 1
ATOM 1382 C C . SER A 1 179 ? 52.584 -15.108 27.387 1.00 52.12 179 SER A C 1
ATOM 1384 O O . SER A 1 179 ? 52.521 -16.076 26.637 1.00 52.12 179 SER A O 1
ATOM 1386 N N . GLU A 1 180 ? 53.700 -14.585 27.907 1.00 41.38 180 GLU A N 1
ATOM 1387 C CA . GLU A 1 180 ? 55.023 -15.214 28.074 1.00 41.38 180 GLU A CA 1
ATOM 1388 C C . GLU A 1 180 ? 55.882 -15.411 26.809 1.00 41.38 180 GLU A C 1
ATOM 1390 O O . GLU A 1 180 ? 55.724 -16.394 26.093 1.00 41.38 180 GLU A O 1
ATOM 1395 N N . VAL A 1 181 ? 56.804 -14.468 26.530 1.00 40.56 181 VAL A N 1
ATOM 1396 C CA . VAL A 1 181 ? 58.244 -14.488 26.916 1.00 40.56 181 VAL A CA 1
ATOM 1397 C C . VAL A 1 181 ? 58.791 -13.058 26.896 1.00 40.56 181 VAL A C 1
ATOM 1399 O O . VAL A 1 181 ? 58.489 -12.332 25.923 1.00 40.56 181 VAL A O 1
#